Protein AF-A0A519H0G3-F1 (afdb_monomer_lite)

pLDDT: mean 77.0, std 19.96, range [38.53, 98.25]

Secondary structure (DSSP, 8-state):
--EEEEEEEEEEETTEEEEEEEEEEEEETTEEEEEEEEEETTEEEEEEEEE-GGGS-EEEEEEEEBSSSEEEEE-HHHHHHHHHHHHT--TTHHHHHHHHHHHHHHHH--S---PPPPPP-----

Radius of gyration: 27.82 Å; chains: 1; bounding box: 36×56×85 Å

Structure (mmCIF, N/CA/C/O backbone):
data_AF-A0A519H0G3-F1
#
_entry.id   AF-A0A519H0G3-F1
#
loop_
_atom_site.group_PDB
_atom_site.id
_atom_site.type_symbol
_atom_site.label_atom_id
_atom_site.label_alt_id
_atom_site.label_comp_id
_atom_site.label_asym_id
_atom_site.label_entity_id
_atom_site.label_seq_id
_atom_site.pdbx_PDB_ins_code
_atom_site.Cartn_x
_atom_site.Cartn_y
_atom_site.Cartn_z
_atom_site.occupancy
_atom_site.B_iso_or_equiv
_atom_site.auth_seq_id
_atom_site.auth_comp_id
_atom_site.auth_asym_id
_atom_site.auth_atom_id
_atom_site.pdbx_PDB_model_num
ATOM 1 N N . LEU A 1 1 ? 7.323 -14.577 -1.312 1.00 82.75 1 LEU A N 1
ATOM 2 C CA . LEU A 1 1 ? 7.480 -13.400 -0.437 1.00 82.75 1 LEU A CA 1
ATOM 3 C C . LEU A 1 1 ? 8.731 -13.642 0.367 1.00 82.75 1 LEU A C 1
ATOM 5 O O . LEU A 1 1 ? 8.779 -14.640 1.076 1.00 82.75 1 LEU A O 1
ATOM 9 N N . ASP A 1 2 ? 9.702 -12.755 0.217 1.00 93.69 2 ASP A N 1
ATOM 10 C CA . ASP A 1 2 ? 11.029 -12.928 0.805 1.00 93.69 2 ASP A CA 1
ATOM 11 C C . ASP A 1 2 ? 11.180 -12.042 2.042 1.00 93.69 2 ASP A C 1
ATOM 13 O O . ASP A 1 2 ? 11.752 -12.456 3.044 1.00 93.69 2 ASP A O 1
ATOM 17 N N . GLU A 1 3 ? 10.615 -10.833 1.993 1.00 95.56 3 GLU A N 1
ATOM 18 C CA . GLU A 1 3 ? 10.669 -9.868 3.088 1.00 95.56 3 GLU A CA 1
ATOM 19 C C . GLU A 1 3 ? 9.363 -9.073 3.162 1.00 95.56 3 GLU A C 1
ATOM 21 O O . GLU A 1 3 ? 8.815 -8.674 2.133 1.00 95.56 3 GLU A O 1
ATOM 26 N N . LEU A 1 4 ? 8.884 -8.816 4.379 1.00 96.31 4 LEU A N 1
ATOM 27 C CA . LEU A 1 4 ? 7.813 -7.867 4.664 1.00 96.31 4 LEU A CA 1
ATOM 28 C C . LEU A 1 4 ? 8.171 -7.087 5.929 1.00 96.31 4 LEU A C 1
ATOM 30 O O . LEU A 1 4 ? 8.368 -7.677 6.990 1.00 96.31 4 LEU A O 1
ATOM 34 N N . SER A 1 5 ? 8.234 -5.766 5.814 1.00 97.06 5 SER A N 1
ATOM 35 C CA . SER A 1 5 ? 8.505 -4.844 6.914 1.00 97.06 5 SER A CA 1
ATOM 36 C C . SER A 1 5 ? 7.502 -3.693 6.931 1.00 97.06 5 SER A C 1
ATOM 38 O O . SER A 1 5 ? 6.807 -3.438 5.947 1.00 97.06 5 SER A O 1
ATOM 40 N N . GLY A 1 6 ? 7.394 -3.026 8.080 1.00 97.12 6 GLY A N 1
ATOM 41 C CA . GLY A 1 6 ? 6.546 -1.857 8.278 1.00 97.12 6 GLY A CA 1
ATOM 42 C C . GLY A 1 6 ? 6.198 -1.645 9.746 1.00 97.12 6 GLY A C 1
ATOM 43 O O . GLY A 1 6 ? 6.687 -2.353 10.627 1.00 97.12 6 GLY A O 1
ATOM 44 N N . THR A 1 7 ? 5.331 -0.673 9.994 1.00 98.25 7 THR A N 1
ATOM 45 C CA . THR A 1 7 ? 4.851 -0.318 11.329 1.00 98.25 7 THR A CA 1
ATOM 46 C C . THR A 1 7 ? 3.373 -0.653 11.446 1.00 98.25 7 THR A C 1
ATOM 48 O O . THR A 1 7 ? 2.594 -0.352 10.541 1.00 98.25 7 THR A O 1
ATOM 51 N N . LEU A 1 8 ? 2.989 -1.258 12.569 1.00 97.56 8 LEU A N 1
ATOM 52 C CA . LEU A 1 8 ? 1.603 -1.537 12.919 1.00 97.56 8 LEU A CA 1
ATOM 53 C C . LEU A 1 8 ? 1.224 -0.754 14.174 1.00 97.56 8 LEU A C 1
ATOM 55 O O . LEU A 1 8 ? 1.696 -1.062 15.266 1.00 97.56 8 LEU A O 1
ATOM 59 N N . ASP A 1 9 ? 0.308 0.191 14.014 1.00 97.75 9 ASP A N 1
ATOM 60 C CA . ASP A 1 9 ? -0.352 0.860 15.125 1.00 97.75 9 ASP A CA 1
ATOM 61 C C . ASP A 1 9 ? -1.706 0.202 15.383 1.00 97.75 9 ASP A C 1
ATOM 63 O O . ASP A 1 9 ? -2.527 0.039 14.475 1.00 97.75 9 ASP A O 1
ATOM 67 N N . THR A 1 10 ? -1.954 -0.163 16.637 1.00 97.50 10 THR A N 1
ATOM 68 C CA . THR A 1 10 ? -3.234 -0.725 17.075 1.00 97.50 10 THR A CA 1
ATOM 69 C C . THR A 1 10 ? -3.891 0.237 18.046 1.00 97.50 10 THR A C 1
ATOM 71 O O . THR A 1 10 ? -3.313 0.580 19.075 1.00 97.50 10 THR A O 1
ATOM 74 N N . GLN A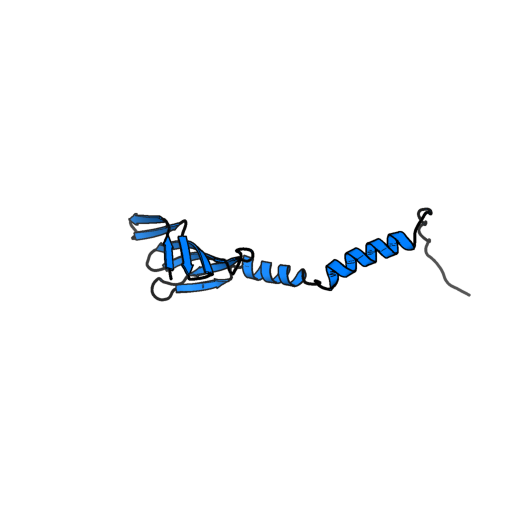 1 11 ? -5.112 0.656 17.732 1.00 97.25 11 GLN A N 1
ATOM 75 C CA . GLN A 1 11 ? -5.883 1.563 18.568 1.00 97.25 11 GLN A CA 1
ATOM 76 C C . GLN A 1 11 ? -7.235 0.937 18.905 1.00 97.25 11 GLN A C 1
ATOM 78 O O . GLN A 1 11 ? -8.043 0.660 18.017 1.00 97.25 11 GLN A O 1
ATOM 83 N N . ALA A 1 12 ? -7.494 0.744 20.197 1.00 95.75 12 ALA A N 1
ATOM 84 C CA . ALA A 1 12 ? -8.823 0.413 20.691 1.00 95.75 12 ALA A CA 1
ATOM 85 C C . ALA A 1 12 ? -9.681 1.686 20.743 1.00 95.75 12 ALA A C 1
ATOM 87 O O . ALA A 1 12 ? -9.233 2.733 21.208 1.00 95.75 12 ALA A O 1
ATOM 88 N N . THR A 1 13 ? -10.907 1.598 20.240 1.00 91.62 13 THR A N 1
ATOM 89 C CA . THR A 1 13 ? -11.908 2.669 20.270 1.00 91.62 13 THR A CA 1
ATOM 90 C C . THR A 1 13 ? -13.232 2.097 20.762 1.00 91.62 13 THR A C 1
ATOM 92 O O . THR A 1 13 ? -13.434 0.883 20.694 1.00 91.62 13 THR A O 1
ATOM 95 N N . ASP A 1 14 ? -14.170 2.955 21.163 1.00 94.12 14 ASP A N 1
ATOM 96 C CA . ASP A 1 14 ? -15.520 2.527 21.568 1.00 94.12 14 ASP A CA 1
ATOM 97 C C . ASP A 1 14 ? -16.252 1.741 20.464 1.00 94.12 14 ASP A C 1
ATOM 99 O O . ASP A 1 14 ? -17.113 0.911 20.737 1.00 94.12 14 ASP A O 1
ATOM 103 N N . ASN A 1 15 ? -15.874 1.971 19.202 1.00 90.00 15 ASN A N 1
ATOM 104 C CA . ASN A 1 15 ? -16.476 1.349 18.025 1.00 90.00 15 ASN A CA 1
ATOM 105 C C . ASN A 1 15 ? -15.698 0.125 17.508 1.00 90.00 15 ASN A C 1
ATOM 107 O O . ASN A 1 15 ? -16.012 -0.379 16.429 1.00 90.00 15 ASN A O 1
ATOM 111 N N . GLY A 1 16 ? -14.670 -0.331 18.233 1.00 92.19 16 GLY A N 1
ATOM 112 C CA . GLY A 1 16 ? -13.845 -1.486 17.875 1.00 92.19 16 GLY A CA 1
ATOM 113 C C . GLY A 1 16 ? -12.357 -1.168 17.731 1.00 92.19 16 GLY A C 1
ATOM 114 O O . GLY A 1 16 ? -11.873 -0.106 18.128 1.00 92.19 16 GLY A O 1
ATOM 115 N N . ILE A 1 17 ? -11.615 -2.115 17.158 1.00 95.75 17 ILE A N 1
ATOM 116 C CA . ILE A 1 17 ? -10.160 -2.022 16.991 1.00 95.75 17 ILE A CA 1
ATOM 117 C C . ILE A 1 17 ? -9.845 -1.475 15.599 1.00 95.75 17 ILE A C 1
ATOM 119 O O . ILE A 1 17 ? -10.295 -2.014 14.586 1.00 95.75 17 ILE A O 1
ATOM 123 N N . VAL A 1 18 ? -9.048 -0.411 15.554 1.00 97.19 18 VAL A N 1
ATOM 124 C CA . VAL A 1 18 ? -8.455 0.116 14.326 1.00 97.19 18 VAL A CA 1
ATOM 125 C C . VAL A 1 18 ? -7.016 -0.377 14.250 1.00 97.19 18 VAL A C 1
ATOM 127 O O . VAL A 1 18 ? -6.228 -0.104 15.156 1.00 97.19 18 VAL A O 1
ATOM 130 N N . LEU A 1 19 ? -6.663 -1.055 13.160 1.00 97.62 19 LEU A N 1
ATOM 131 C CA . LEU A 1 19 ? -5.269 -1.355 12.834 1.00 97.62 19 LEU A CA 1
ATOM 132 C C . LEU A 1 19 ? -4.811 -0.431 11.712 1.00 97.62 19 LEU A C 1
ATOM 134 O O . LEU A 1 19 ? -5.523 -0.244 10.721 1.00 97.62 19 LEU A O 1
ATOM 138 N N . ARG A 1 20 ? -3.626 0.151 11.858 1.00 97.94 20 ARG A N 1
ATOM 139 C CA . ARG A 1 20 ? -3.014 1.017 10.856 1.00 97.94 20 ARG A CA 1
ATOM 140 C C . ARG A 1 20 ? -1.624 0.503 10.537 1.00 97.94 20 ARG A C 1
ATOM 142 O O . ARG A 1 20 ? -0.746 0.489 11.388 1.00 97.94 20 ARG A O 1
ATOM 149 N N . TYR A 1 21 ? -1.449 0.107 9.291 1.00 97.62 21 TYR A N 1
ATOM 150 C CA . TYR A 1 21 ? -0.184 -0.311 8.731 1.00 97.62 21 TYR A CA 1
ATOM 151 C C . TYR A 1 21 ? 0.417 0.855 7.956 1.00 97.62 21 TYR A C 1
ATOM 153 O O . TYR A 1 21 ? -0.209 1.384 7.033 1.00 97.62 21 TYR A O 1
ATOM 161 N N . THR A 1 22 ? 1.625 1.258 8.320 1.00 97.19 22 THR A N 1
ATOM 162 C CA . THR A 1 22 ? 2.369 2.333 7.659 1.00 97.19 22 THR A CA 1
ATOM 163 C C . THR A 1 22 ? 3.764 1.857 7.293 1.00 97.19 22 THR A C 1
ATOM 165 O O . THR A 1 22 ? 4.262 0.880 7.852 1.00 97.19 22 THR A O 1
ATOM 168 N N . ASN A 1 23 ? 4.393 2.533 6.329 1.00 95.88 23 ASN A N 1
ATOM 169 C CA . ASN A 1 23 ? 5.729 2.182 5.842 1.00 95.88 23 ASN A CA 1
ATOM 170 C C . ASN A 1 23 ? 5.840 0.705 5.429 1.00 95.88 23 ASN A C 1
ATOM 172 O O . ASN A 1 23 ? 6.889 0.092 5.625 1.00 95.88 23 ASN A O 1
ATOM 176 N N . LEU A 1 24 ? 4.757 0.124 4.894 1.00 96.56 24 LEU A N 1
ATOM 177 C CA . LEU A 1 24 ? 4.796 -1.258 4.444 1.00 96.56 24 LEU A CA 1
ATOM 178 C C . LEU A 1 24 ? 5.762 -1.357 3.271 1.00 96.56 24 LEU A C 1
ATOM 180 O O . LEU A 1 24 ? 5.668 -0.578 2.320 1.00 96.56 24 LEU A O 1
ATOM 184 N N . ARG A 1 25 ? 6.662 -2.331 3.332 1.00 95.00 25 ARG A N 1
ATOM 185 C CA . ARG A 1 25 ? 7.565 -2.708 2.251 1.00 95.00 25 ARG A CA 1
ATOM 186 C C . ARG A 1 25 ? 7.595 -4.224 2.150 1.00 95.00 25 ARG A C 1
ATOM 188 O O . ARG A 1 25 ? 7.995 -4.899 3.091 1.00 95.00 25 ARG A O 1
ATOM 195 N N . ALA A 1 26 ? 7.191 -4.749 1.002 1.00 94.62 26 ALA A N 1
ATOM 196 C CA . ALA A 1 26 ? 7.245 -6.166 0.682 1.00 94.62 26 ALA A CA 1
ATOM 197 C C . ALA A 1 26 ? 8.214 -6.397 -0.481 1.00 94.62 26 ALA A C 1
ATOM 199 O O . ALA A 1 26 ? 8.179 -5.664 -1.470 1.00 94.62 26 ALA A O 1
ATOM 200 N N . ARG A 1 27 ? 9.059 -7.422 -0.387 1.00 93.31 27 ARG A N 1
ATOM 201 C CA . ARG A 1 27 ? 9.965 -7.846 -1.461 1.00 93.31 27 ARG A CA 1
ATOM 202 C C . ARG A 1 27 ? 9.668 -9.286 -1.856 1.00 93.31 27 ARG A C 1
ATOM 204 O O . ARG A 1 27 ? 9.543 -10.162 -0.999 1.00 93.31 27 ARG A O 1
ATOM 211 N N . SER A 1 28 ? 9.559 -9.529 -3.158 1.00 92.19 28 SER A N 1
ATOM 212 C CA . SER A 1 28 ? 9.401 -10.870 -3.721 1.00 92.19 28 SER A CA 1
ATOM 213 C C . SER A 1 28 ? 10.174 -10.967 -5.036 1.00 92.19 28 SER A C 1
ATOM 215 O O . SER A 1 28 ? 9.705 -10.508 -6.079 1.00 92.19 28 SER A O 1
ATOM 217 N N . GLY A 1 29 ? 11.368 -11.551 -4.991 1.00 90.31 29 GLY A N 1
ATOM 218 C CA . GLY A 1 29 ? 12.309 -11.572 -6.105 1.00 90.31 29 GLY A CA 1
ATOM 219 C C . GLY A 1 29 ? 12.664 -10.156 -6.560 1.00 90.31 29 GLY A C 1
ATOM 220 O O . GLY A 1 29 ? 13.165 -9.348 -5.782 1.00 90.31 29 GLY A O 1
ATOM 221 N N . VAL A 1 30 ? 12.375 -9.854 -7.826 1.00 86.19 30 VAL A N 1
ATOM 222 C CA . VAL A 1 30 ? 12.621 -8.533 -8.436 1.00 86.19 30 VAL A CA 1
ATOM 223 C C . VAL A 1 30 ? 11.537 -7.497 -8.130 1.00 86.19 30 VAL A C 1
ATOM 225 O O . VAL A 1 30 ? 11.701 -6.328 -8.468 1.00 86.19 30 VAL A O 1
ATOM 228 N N . LEU A 1 31 ? 10.422 -7.912 -7.527 1.00 88.94 31 LEU A N 1
ATOM 229 C CA . LEU A 1 31 ? 9.296 -7.032 -7.244 1.00 88.94 31 LEU A CA 1
ATOM 230 C C . LEU A 1 31 ? 9.438 -6.427 -5.853 1.00 88.94 31 LEU A C 1
ATOM 232 O O . LEU A 1 31 ? 9.685 -7.134 -4.870 1.00 88.94 31 LEU A O 1
ATOM 236 N N . THR A 1 32 ? 9.217 -5.120 -5.774 1.00 91.25 32 THR A N 1
ATOM 237 C CA . THR A 1 32 ? 9.086 -4.404 -4.505 1.00 91.25 32 THR A CA 1
ATOM 238 C C . THR A 1 32 ? 7.713 -3.760 -4.457 1.00 91.25 32 THR A C 1
ATOM 240 O O . THR A 1 32 ? 7.323 -3.078 -5.392 1.00 91.25 32 THR A O 1
ATOM 243 N N . ALA A 1 33 ? 6.970 -3.968 -3.378 1.00 92.62 33 ALA A N 1
ATOM 244 C CA . ALA A 1 33 ? 5.723 -3.263 -3.131 1.00 92.62 33 ALA A CA 1
ATOM 245 C C . ALA A 1 33 ? 5.877 -2.375 -1.899 1.00 92.62 33 ALA A C 1
ATOM 247 O O . ALA A 1 33 ? 6.433 -2.805 -0.887 1.00 92.62 33 ALA A O 1
ATOM 248 N N . THR A 1 34 ? 5.379 -1.148 -1.970 1.00 93.88 34 THR A N 1
ATOM 249 C CA . THR A 1 34 ? 5.313 -0.231 -0.829 1.00 93.88 34 THR A CA 1
ATOM 250 C C . THR A 1 34 ? 3.887 0.242 -0.616 1.00 93.88 34 THR A C 1
ATOM 252 O O . THR A 1 34 ? 3.118 0.297 -1.570 1.00 93.88 34 THR A O 1
ATOM 255 N N . GLY A 1 35 ? 3.490 0.555 0.616 1.00 94.56 35 GLY A N 1
ATOM 256 C CA . GLY A 1 35 ? 2.121 1.008 0.842 1.00 94.56 35 GLY A CA 1
ATOM 257 C C . GLY A 1 35 ? 1.729 1.280 2.285 1.00 94.56 35 GLY A C 1
ATOM 258 O O . GLY A 1 35 ? 2.549 1.324 3.206 1.00 94.56 35 GLY A O 1
ATOM 259 N N . SER A 1 36 ? 0.428 1.464 2.465 1.00 96.69 36 SER A N 1
ATOM 260 C CA . SER A 1 36 ? -0.218 1.622 3.761 1.00 96.69 36 SER A CA 1
ATOM 261 C C . SER A 1 36 ? -1.627 1.044 3.717 1.00 96.69 36 SER A C 1
ATOM 263 O O . SER A 1 36 ? -2.266 1.009 2.664 1.00 96.69 36 SER A O 1
ATOM 265 N N . ALA A 1 37 ? -2.109 0.572 4.862 1.00 97.38 37 ALA A N 1
ATOM 266 C CA . ALA A 1 37 ? -3.443 0.003 4.972 1.00 97.38 37 ALA A CA 1
ATOM 267 C C . ALA A 1 37 ? -4.066 0.339 6.322 1.00 97.38 37 ALA A C 1
ATOM 269 O O . ALA A 1 37 ? -3.394 0.423 7.350 1.00 97.38 37 ALA A O 1
ATOM 270 N N . ARG A 1 38 ? -5.381 0.488 6.332 1.00 97.62 38 ARG A N 1
ATOM 271 C CA . ARG A 1 38 ? -6.199 0.623 7.523 1.00 97.62 38 ARG A CA 1
ATOM 272 C C . ARG A 1 38 ? -7.211 -0.505 7.550 1.00 97.62 38 ARG A C 1
ATOM 274 O O . ARG A 1 38 ? -7.899 -0.768 6.568 1.00 97.62 38 ARG A O 1
ATOM 281 N N . VAL A 1 39 ? -7.331 -1.118 8.718 1.00 97.31 39 VAL A N 1
ATOM 282 C CA . VAL A 1 39 ? -8.350 -2.116 9.005 1.00 97.31 39 VAL A CA 1
ATOM 283 C C . VAL A 1 39 ? -9.266 -1.582 10.084 1.00 97.31 39 VAL A C 1
ATOM 285 O O . VAL A 1 39 ? -8.812 -1.169 11.153 1.00 97.31 39 VAL A O 1
ATOM 288 N N . PHE A 1 40 ? -10.563 -1.605 9.812 1.00 96.88 40 PHE A N 1
ATOM 289 C CA . PHE A 1 40 ? -11.583 -1.292 10.803 1.00 96.88 40 PHE A CA 1
ATOM 290 C C . PHE A 1 40 ? -12.859 -2.069 10.496 1.00 96.88 40 PHE A C 1
ATOM 292 O O . PHE A 1 40 ? -13.335 -2.055 9.364 1.00 96.88 40 PHE A O 1
ATOM 299 N N . ASN A 1 41 ? -13.414 -2.764 11.492 1.00 93.56 41 ASN A N 1
ATOM 300 C CA . ASN A 1 41 ? -14.609 -3.602 11.330 1.00 93.56 41 ASN A CA 1
ATOM 301 C C . ASN A 1 41 ? -14.513 -4.556 10.129 1.00 93.56 41 ASN A C 1
ATOM 303 O O . ASN A 1 41 ? -15.422 -4.634 9.306 1.00 93.56 41 ASN A O 1
ATOM 307 N N . ARG A 1 42 ? -13.368 -5.245 10.012 1.00 93.31 42 ARG A N 1
ATOM 308 C CA . ARG A 1 42 ? -12.995 -6.144 8.902 1.00 93.31 42 ARG A CA 1
ATOM 309 C C . ARG A 1 42 ? -12.892 -5.496 7.519 1.00 93.31 42 ARG A C 1
ATOM 311 O O . ARG A 1 42 ? -12.477 -6.185 6.592 1.00 93.31 42 ARG A O 1
ATOM 318 N N . LYS A 1 43 ? -13.228 -4.214 7.371 1.00 96.25 43 LYS A N 1
ATOM 319 C CA . LYS A 1 43 ? -13.018 -3.470 6.132 1.00 96.25 43 LYS A CA 1
ATOM 320 C C . LYS A 1 43 ? -11.558 -3.095 5.998 1.00 96.25 43 LYS A C 1
ATOM 322 O O . LYS A 1 43 ? -10.929 -2.692 6.979 1.00 96.25 43 LYS A O 1
ATOM 327 N N . LEU A 1 44 ? -11.071 -3.218 4.777 1.00 96.88 44 LEU A N 1
ATOM 328 C CA . LEU A 1 44 ? -9.727 -2.867 4.375 1.00 96.88 44 LEU A CA 1
ATOM 329 C C . LEU A 1 44 ? -9.803 -1.631 3.479 1.00 96.88 44 LEU A C 1
ATOM 331 O O . LEU A 1 44 ? -10.634 -1.568 2.576 1.00 96.88 44 LEU A O 1
ATOM 335 N N . ASP A 1 45 ? -8.960 -0.647 3.752 1.00 96.62 45 ASP A N 1
ATOM 336 C CA . ASP A 1 45 ? -8.787 0.538 2.914 1.00 96.62 45 ASP A CA 1
ATOM 337 C C . ASP A 1 45 ? -7.307 0.908 2.909 1.00 96.62 45 ASP A C 1
ATOM 339 O O . ASP A 1 45 ? -6.655 0.885 3.955 1.00 96.62 45 ASP A O 1
ATOM 343 N N . GLY A 1 46 ? -6.747 1.197 1.745 1.00 96.19 46 GLY A N 1
ATOM 344 C CA . GLY A 1 46 ? -5.339 1.532 1.650 1.00 96.19 46 GLY A CA 1
ATOM 345 C C . GLY A 1 46 ? -4.865 1.739 0.228 1.00 96.19 46 GLY A C 1
ATOM 346 O O . GLY A 1 46 ? -5.635 1.730 -0.733 1.00 96.19 46 GLY A O 1
ATOM 347 N N . GLU A 1 47 ? -3.558 1.903 0.109 1.00 95.38 47 GLU A N 1
ATOM 348 C CA . GLU A 1 47 ? -2.879 2.161 -1.151 1.00 95.38 47 GLU A CA 1
ATOM 349 C C . GLU A 1 47 ? -1.551 1.414 -1.167 1.00 95.38 47 GLU A C 1
ATOM 351 O O . GLU A 1 47 ? -0.871 1.291 -0.143 1.00 95.38 47 GLU A O 1
ATOM 356 N N . ALA A 1 48 ? -1.177 0.923 -2.341 1.00 93.62 48 ALA A N 1
ATOM 357 C CA . ALA A 1 48 ? 0.098 0.272 -2.570 1.00 93.62 48 ALA A CA 1
ATOM 358 C C . ALA A 1 48 ? 0.659 0.676 -3.932 1.00 93.62 48 ALA A C 1
ATOM 360 O O . ALA A 1 48 ? -0.086 0.842 -4.889 1.00 93.62 48 ALA A O 1
ATOM 361 N N . ALA A 1 49 ? 1.972 0.794 -4.044 1.00 91.75 49 ALA A N 1
ATOM 362 C CA . ALA A 1 49 ? 2.677 0.894 -5.309 1.00 91.75 49 ALA A CA 1
ATOM 363 C C . ALA A 1 49 ? 3.523 -0.364 -5.483 1.00 91.75 49 ALA A C 1
ATOM 365 O O . ALA A 1 49 ? 4.247 -0.750 -4.564 1.00 91.75 49 ALA A O 1
ATOM 366 N N . VAL A 1 50 ? 3.413 -1.010 -6.641 1.00 91.62 50 VAL A N 1
ATOM 367 C CA . VAL A 1 50 ? 4.262 -2.150 -7.001 1.00 91.62 50 VAL A CA 1
ATOM 368 C C . VAL A 1 50 ? 5.276 -1.684 -8.031 1.00 91.62 50 VAL A C 1
ATOM 370 O O . VAL A 1 50 ? 4.903 -1.318 -9.144 1.00 91.62 50 VAL A O 1
ATOM 373 N N . ASP A 1 51 ? 6.543 -1.713 -7.650 1.00 88.56 51 ASP A N 1
ATOM 374 C CA . ASP A 1 51 ? 7.675 -1.393 -8.501 1.00 88.56 51 ASP A CA 1
ATOM 375 C C . ASP A 1 51 ? 8.100 -2.645 -9.270 1.00 88.56 51 ASP A C 1
ATOM 377 O O . ASP A 1 51 ? 8.360 -3.711 -8.694 1.00 88.56 51 ASP A O 1
ATOM 381 N N . LEU A 1 52 ? 8.168 -2.500 -10.592 1.00 78.62 52 LEU A N 1
ATOM 382 C CA . LEU A 1 52 ? 8.773 -3.480 -11.485 1.00 78.62 52 LEU A CA 1
ATOM 383 C C . LEU A 1 52 ? 10.267 -3.143 -11.668 1.00 78.62 52 LEU A C 1
ATOM 385 O O . LEU A 1 52 ? 10.711 -2.062 -11.278 1.00 78.62 52 LEU A O 1
ATOM 389 N N . VAL A 1 53 ? 11.035 -4.095 -12.215 1.00 66.81 53 VAL A N 1
ATOM 390 C CA . VAL A 1 53 ? 12.502 -4.050 -12.429 1.00 66.81 53 VAL A CA 1
ATOM 391 C C . VAL A 1 53 ? 13.051 -2.628 -12.654 1.00 66.81 53 VAL A C 1
ATOM 393 O O . VAL A 1 53 ? 12.527 -1.868 -13.465 1.00 66.81 53 VAL A O 1
ATOM 396 N N . ASP A 1 54 ? 14.123 -2.306 -11.921 1.00 62.84 54 ASP A N 1
ATOM 397 C CA . ASP A 1 54 ? 14.850 -1.024 -11.863 1.00 62.84 54 ASP A CA 1
ATOM 398 C C . ASP A 1 54 ? 14.136 0.168 -11.191 1.00 62.84 54 ASP A C 1
AT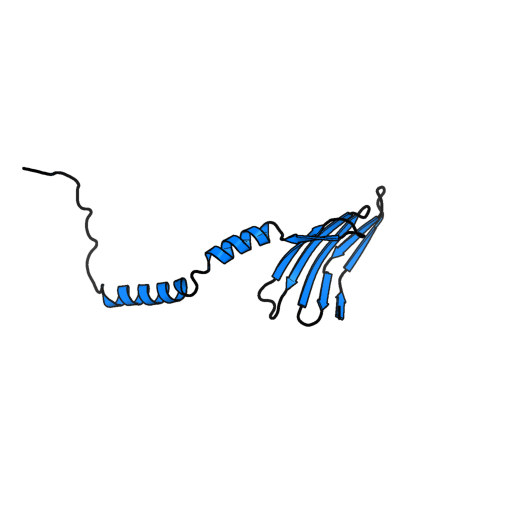OM 400 O O . ASP A 1 54 ? 14.702 1.258 -11.129 1.00 62.84 54 ASP A O 1
ATOM 404 N N . GLY A 1 55 ? 12.934 -0.004 -10.623 1.00 58.72 55 GLY A N 1
ATOM 405 C CA . GLY A 1 55 ? 12.287 1.035 -9.798 1.00 58.72 55 GLY A CA 1
ATOM 406 C C . GLY A 1 55 ? 11.835 2.281 -10.573 1.00 58.72 55 GLY A C 1
ATOM 407 O O . GLY A 1 55 ? 11.519 3.307 -9.976 1.00 58.72 55 GLY A O 1
ATOM 408 N N . VAL A 1 56 ? 11.810 2.201 -11.908 1.00 60.53 56 VAL A N 1
ATOM 409 C CA . VAL A 1 56 ? 11.469 3.318 -12.806 1.00 60.53 56 VAL A CA 1
ATOM 410 C C . VAL A 1 56 ? 9.953 3.452 -13.002 1.00 60.53 56 VAL A C 1
ATOM 412 O O . VAL A 1 56 ? 9.464 4.533 -13.328 1.00 60.53 56 VAL A O 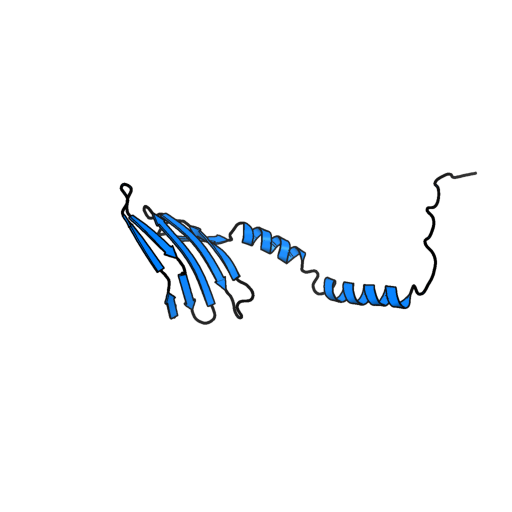1
ATOM 415 N N . VAL A 1 57 ? 9.192 2.371 -12.792 1.00 68.69 57 VAL A N 1
ATOM 416 C CA . VAL A 1 57 ? 7.736 2.345 -12.994 1.00 68.69 57 VAL A CA 1
ATOM 417 C C . VAL A 1 57 ? 7.054 1.655 -11.813 1.00 68.69 57 VAL A C 1
ATOM 419 O O . VAL A 1 57 ? 7.069 0.428 -11.707 1.00 68.69 57 VAL A O 1
ATOM 422 N N . GLY A 1 58 ? 6.436 2.458 -10.947 1.00 80.56 58 GLY A N 1
ATOM 423 C CA . GLY A 1 58 ? 5.535 1.989 -9.897 1.00 80.56 58 GLY A CA 1
ATOM 424 C C . GLY A 1 58 ? 4.091 1.973 -10.398 1.00 80.56 58 GLY A C 1
ATOM 425 O O . GLY A 1 58 ? 3.620 2.964 -10.958 1.00 80.56 58 GLY A O 1
ATOM 426 N N . VAL A 1 59 ? 3.377 0.863 -10.206 1.00 89.31 59 VAL A N 1
ATOM 427 C CA . VAL A 1 59 ? 1.943 0.745 -10.512 1.00 89.31 59 VAL A CA 1
ATOM 428 C C . VAL A 1 59 ? 1.147 1.070 -9.248 1.00 89.31 59 VAL A C 1
ATOM 430 O O . VAL A 1 59 ? 1.152 0.256 -8.321 1.00 89.31 59 VAL A O 1
ATOM 433 N N . PRO A 1 60 ? 0.471 2.233 -9.171 1.00 90.06 60 PRO A N 1
ATOM 434 C CA . PRO A 1 60 ? -0.293 2.593 -7.990 1.00 90.06 60 PRO A CA 1
ATOM 435 C C . PRO A 1 60 ? -1.647 1.875 -7.986 1.00 90.06 60 PRO A C 1
ATOM 437 O O . PRO A 1 60 ? -2.460 1.991 -8.909 1.00 90.06 60 PRO A O 1
ATOM 440 N N . LEU A 1 61 ? -1.890 1.153 -6.902 1.00 93.44 61 LEU A N 1
ATOM 441 C CA . LEU A 1 61 ? -3.059 0.340 -6.623 1.00 93.44 61 LEU A CA 1
ATOM 442 C C . LEU A 1 61 ? -3.791 0.884 -5.395 1.00 93.44 61 LEU A C 1
ATOM 444 O O . LEU A 1 61 ? -3.182 1.245 -4.389 1.00 93.44 61 LEU A O 1
ATOM 448 N N . LYS A 1 62 ? -5.116 0.885 -5.464 1.00 95.62 62 LYS A N 1
ATOM 449 C CA . LYS A 1 62 ? -5.994 1.027 -4.314 1.00 95.62 62 LYS A CA 1
ATOM 450 C C . LYS A 1 62 ? -6.299 -0.353 -3.745 1.00 95.62 62 LYS A C 1
ATOM 452 O O . LYS A 1 62 ? -6.636 -1.273 -4.491 1.00 95.62 62 LYS A O 1
ATOM 457 N N . LEU A 1 63 ? -6.216 -0.457 -2.427 1.00 95.56 63 LEU A N 1
ATOM 458 C CA . LEU A 1 63 ? -6.583 -1.626 -1.647 1.00 95.56 63 LEU A CA 1
ATOM 459 C C . LEU A 1 63 ? -7.941 -1.379 -0.981 1.00 95.56 63 LEU A C 1
ATOM 461 O O . LEU A 1 63 ? -8.153 -0.340 -0.356 1.00 95.56 63 LEU A O 1
ATOM 465 N N . GLY A 1 64 ? -8.856 -2.330 -1.129 1.00 95.94 64 GLY A N 1
ATOM 466 C CA . GLY A 1 64 ? -10.223 -2.252 -0.626 1.00 95.94 64 GLY A CA 1
ATOM 467 C C . GLY A 1 64 ? -10.765 -3.607 -0.175 1.00 95.94 64 GLY A C 1
ATOM 468 O O . GLY A 1 64 ? -10.019 -4.574 -0.008 1.00 95.94 64 GLY A O 1
ATOM 469 N N . GLY A 1 65 ? -12.086 -3.678 -0.010 1.00 96.50 65 GLY A N 1
ATOM 470 C CA . GLY A 1 65 ? -12.792 -4.909 0.342 1.00 96.50 65 GLY A CA 1
ATOM 471 C C . GLY A 1 65 ? -12.726 -5.234 1.835 1.00 96.50 65 GLY A C 1
ATOM 472 O O . GLY A 1 65 ? -12.823 -4.350 2.698 1.00 96.50 65 GLY A O 1
ATOM 473 N N . THR A 1 66 ? -12.603 -6.519 2.151 1.00 96.06 66 THR A N 1
ATOM 474 C CA . THR A 1 66 ? -12.500 -7.021 3.527 1.00 96.06 66 THR A CA 1
ATOM 475 C C . THR A 1 66 ? -11.226 -7.835 3.726 1.00 96.06 66 THR A C 1
ATOM 477 O O . THR A 1 66 ? -10.552 -8.198 2.770 1.00 96.06 66 THR A O 1
ATOM 480 N N . LEU A 1 67 ? -10.872 -8.143 4.977 1.00 92.31 67 LEU A N 1
ATOM 481 C CA . LEU A 1 67 ? -9.682 -8.961 5.270 1.00 92.31 67 LEU A CA 1
ATOM 482 C C . LEU A 1 67 ? -9.722 -10.358 4.639 1.00 92.31 67 LEU A C 1
ATOM 484 O O . LEU A 1 67 ? -8.677 -10.914 4.324 1.00 92.31 67 LEU A O 1
ATOM 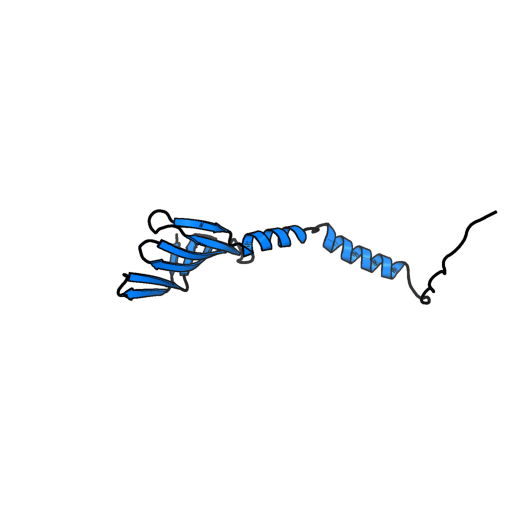488 N N . ASP A 1 68 ? -10.914 -10.930 4.505 1.00 95.31 68 ASP A N 1
ATOM 489 C CA . ASP A 1 68 ? -11.153 -12.247 3.915 1.00 95.31 68 ASP A CA 1
ATOM 490 C C . ASP A 1 68 ? -11.306 -12.210 2.390 1.00 95.31 68 ASP A C 1
ATOM 492 O O . ASP A 1 68 ? -11.041 -13.211 1.729 1.00 95.31 68 ASP A O 1
ATOM 496 N N . ALA A 1 69 ? -11.690 -11.060 1.836 1.00 96.44 69 ALA A N 1
ATOM 497 C CA . ALA A 1 69 ? -11.820 -10.831 0.404 1.00 96.44 69 ALA A CA 1
ATOM 498 C C . ALA A 1 69 ? -11.203 -9.465 0.044 1.00 96.44 69 ALA A C 1
ATOM 500 O O . ALA A 1 69 ? -11.932 -8.490 -0.169 1.00 96.44 69 ALA A O 1
ATOM 501 N N . PRO A 1 70 ? -9.860 -9.357 0.041 1.00 94.88 70 PRO A N 1
ATOM 502 C CA . PRO A 1 70 ? -9.188 -8.117 -0.311 1.00 94.88 70 PRO A CA 1
ATOM 503 C C . PRO A 1 70 ? -9.335 -7.843 -1.808 1.00 94.88 70 PRO A C 1
ATOM 505 O O . PRO A 1 70 ? -9.170 -8.736 -2.639 1.00 94.88 70 PRO A O 1
ATOM 508 N N . GLU A 1 71 ? -9.593 -6.587 -2.156 1.00 96.00 71 GLU A N 1
ATOM 509 C CA . GLU A 1 71 ? -9.721 -6.143 -3.543 1.00 96.00 71 GLU A CA 1
ATOM 510 C C . GLU A 1 71 ? -8.596 -5.176 -3.903 1.00 96.00 71 GLU A C 1
ATOM 512 O O . GLU A 1 71 ? -8.266 -4.266 -3.139 1.00 96.00 71 GLU A O 1
ATOM 517 N N . LEU A 1 72 ? -8.027 -5.354 -5.094 1.00 93.56 72 LEU A N 1
ATOM 518 C CA . LEU A 1 72 ? -7.024 -4.463 -5.664 1.00 93.56 72 LEU A CA 1
ATOM 519 C C . LEU A 1 72 ? -7.561 -3.857 -6.954 1.00 93.56 72 LEU A C 1
ATOM 521 O O . LEU A 1 72 ? -8.045 -4.561 -7.838 1.00 93.56 72 LEU A O 1
ATOM 525 N N . SER A 1 73 ? -7.441 -2.543 -7.076 1.00 93.38 73 SER A N 1
ATOM 526 C CA . SER A 1 73 ? -7.817 -1.803 -8.280 1.00 93.38 73 SER A CA 1
ATOM 527 C C . SER A 1 73 ? -6.776 -0.740 -8.594 1.00 93.38 73 SER A C 1
ATOM 529 O O . SER A 1 73 ? -6.001 -0.350 -7.730 1.00 93.38 73 SER A O 1
ATOM 531 N N . LEU A 1 74 ? -6.731 -0.260 -9.833 1.00 90.12 74 LEU A N 1
ATOM 532 C CA . LEU A 1 74 ? -5.889 0.885 -10.174 1.00 90.12 74 LEU A CA 1
ATOM 533 C C . LEU A 1 74 ? -6.428 2.148 -9.499 1.00 90.12 74 LEU A C 1
ATOM 535 O O . LEU A 1 74 ? -7.642 2.363 -9.450 1.00 90.12 74 LEU A O 1
ATOM 539 N N . THR A 1 75 ? -5.541 3.015 -9.008 1.00 84.69 75 THR A N 1
ATOM 540 C CA . THR A 1 75 ? -5.991 4.326 -8.524 1.00 84.69 75 THR A CA 1
ATOM 541 C C . THR A 1 75 ? -6.539 5.153 -9.693 1.00 84.69 75 THR A C 1
ATOM 543 O O . THR A 1 75 ? -6.101 5.013 -10.838 1.00 84.69 75 THR A O 1
ATOM 546 N N . GLY A 1 76 ? -7.480 6.065 -9.426 1.00 77.12 76 GLY A N 1
ATOM 547 C CA . GLY A 1 76 ? -7.981 6.981 -10.464 1.00 77.12 76 GLY A CA 1
ATOM 548 C C . GLY A 1 76 ? -6.860 7.812 -11.111 1.00 77.12 76 GLY A C 1
ATOM 549 O O . GLY A 1 76 ? -6.901 8.104 -12.309 1.00 77.12 76 GLY A O 1
ATOM 550 N N . GLY A 1 77 ? -5.811 8.115 -10.337 1.00 69.19 77 GLY A N 1
ATOM 551 C CA . GLY A 1 77 ? -4.580 8.732 -10.828 1.00 69.19 77 GLY A CA 1
ATOM 552 C C . GLY A 1 77 ? -3.796 7.832 -11.787 1.00 69.19 77 GLY A C 1
ATOM 553 O O . GLY A 1 77 ? -3.331 8.323 -12.810 1.00 69.19 77 GLY A O 1
ATOM 554 N N . ALA A 1 78 ? -3.710 6.522 -11.525 1.00 69.56 78 ALA A N 1
ATOM 555 C CA . ALA A 1 78 ? -3.073 5.551 -12.422 1.00 69.56 78 ALA A CA 1
ATOM 556 C C . ALA A 1 78 ? -3.775 5.481 -13.782 1.00 69.56 78 ALA A C 1
ATOM 558 O O . ALA A 1 78 ? -3.122 5.518 -14.820 1.00 69.56 78 ALA A O 1
ATOM 559 N N . LEU A 1 79 ? -5.110 5.411 -13.779 1.00 72.56 79 LEU A N 1
ATOM 560 C CA . LEU A 1 79 ? -5.910 5.343 -15.005 1.00 72.56 79 LEU A CA 1
ATOM 561 C C . LEU A 1 79 ? -5.730 6.607 -15.858 1.00 72.56 79 LEU A C 1
ATOM 563 O O . LEU A 1 79 ? -5.527 6.526 -17.069 1.00 72.56 79 LEU A O 1
ATOM 567 N N . THR A 1 80 ? -5.733 7.777 -15.216 1.00 59.88 80 THR A N 1
ATOM 568 C CA . THR A 1 80 ? -5.530 9.069 -15.890 1.00 59.88 80 THR A CA 1
ATOM 569 C C . THR A 1 80 ? -4.082 9.237 -16.368 1.00 59.88 80 THR A C 1
ATOM 571 O O . THR A 1 80 ? -3.841 9.675 -17.490 1.00 59.88 80 THR A O 1
ATOM 574 N N . GLY A 1 81 ? -3.102 8.845 -15.551 1.00 58.62 81 GLY A N 1
ATOM 575 C CA . GLY A 1 81 ? -1.677 8.895 -15.879 1.00 58.62 81 GLY A CA 1
ATOM 576 C C . GLY A 1 81 ? -1.290 7.934 -17.001 1.00 58.62 81 GLY A C 1
ATOM 577 O O . GLY A 1 81 ? -0.512 8.315 -17.866 1.00 58.62 81 GLY A O 1
ATOM 578 N N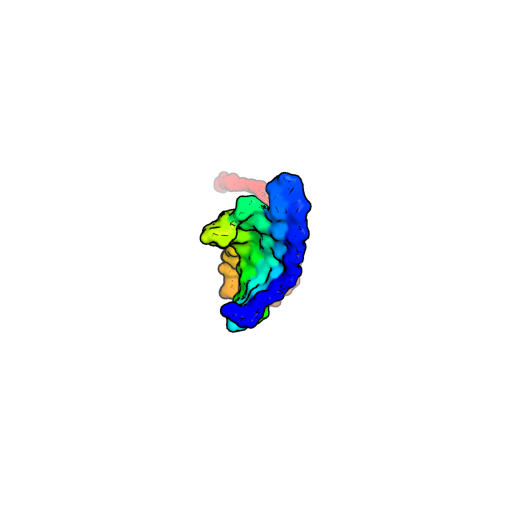 . ALA A 1 82 ? -1.882 6.739 -17.062 1.00 60.22 82 ALA A N 1
ATOM 579 C CA . ALA A 1 82 ? -1.730 5.823 -18.189 1.00 60.22 82 ALA A CA 1
ATOM 580 C C . ALA A 1 82 ? -2.313 6.416 -19.481 1.00 60.22 82 ALA A C 1
ATOM 582 O O . ALA A 1 82 ? -1.698 6.281 -20.536 1.00 60.22 82 ALA A O 1
ATOM 583 N N . ALA A 1 83 ? -3.438 7.136 -19.416 1.00 55.78 83 ALA A N 1
ATOM 584 C CA . ALA A 1 83 ? -3.999 7.833 -20.575 1.00 55.78 83 ALA A CA 1
ATOM 585 C C . ALA A 1 83 ? -3.089 8.976 -21.073 1.00 55.78 83 ALA A C 1
ATOM 587 O O . ALA A 1 83 ? -2.894 9.124 -22.278 1.00 55.78 83 ALA A O 1
ATOM 588 N N . ILE A 1 84 ? -2.467 9.737 -20.164 1.00 51.06 84 ILE A N 1
ATOM 589 C CA . ILE A 1 84 ? -1.502 10.795 -20.515 1.00 51.06 84 ILE A CA 1
ATOM 590 C C . ILE A 1 84 ? -0.167 10.195 -20.986 1.00 51.06 84 ILE A C 1
ATOM 592 O O . ILE A 1 84 ? 0.378 10.633 -21.992 1.00 51.06 84 ILE A O 1
ATOM 596 N N . GLY A 1 85 ? 0.346 9.156 -20.328 1.00 38.53 85 GLY A N 1
ATOM 597 C CA . GLY A 1 85 ? 1.546 8.422 -20.744 1.00 38.53 85 GLY A CA 1
ATOM 598 C C . GLY A 1 85 ? 1.378 7.741 -22.106 1.00 38.53 85 GLY A C 1
ATOM 599 O O . GLY A 1 85 ? 2.328 7.676 -22.881 1.00 38.53 85 GLY A O 1
ATOM 600 N N . SER A 1 86 ? 0.150 7.343 -22.451 1.00 52.03 86 SER A N 1
ATOM 601 C CA . SER A 1 86 ? -0.220 6.890 -23.799 1.00 52.03 86 SER A CA 1
ATOM 602 C C . SER A 1 86 ? -0.282 8.039 -24.812 1.00 52.03 86 SER A C 1
ATOM 604 O O . SER A 1 86 ? -0.058 7.819 -25.999 1.00 52.03 86 SER A O 1
ATOM 606 N N . ALA A 1 87 ? -0.534 9.274 -24.366 1.00 47.88 87 ALA A N 1
ATOM 607 C CA . ALA A 1 87 ? -0.510 10.461 -25.221 1.00 47.88 87 ALA A CA 1
ATOM 608 C C . ALA A 1 87 ? 0.917 10.965 -25.524 1.00 47.88 87 ALA A C 1
ATOM 610 O O . ALA A 1 87 ? 1.104 11.696 -26.496 1.00 47.88 87 ALA A O 1
ATOM 611 N N . VAL A 1 88 ? 1.935 10.552 -24.751 1.00 43.12 88 VAL A N 1
ATOM 612 C CA . VAL A 1 88 ? 3.354 10.921 -24.967 1.00 43.12 88 VAL A CA 1
ATOM 613 C C . VAL A 1 88 ? 4.165 9.811 -25.662 1.00 43.12 88 VAL A C 1
ATOM 615 O O . VAL A 1 88 ? 5.380 9.918 -25.803 1.00 43.12 88 VAL A O 1
ATOM 618 N N . LEU A 1 89 ? 3.515 8.789 -26.229 1.00 52.09 89 LEU A N 1
ATOM 619 C CA . LEU A 1 89 ? 4.135 7.986 -27.288 1.00 52.09 89 LEU A CA 1
ATOM 620 C C . LEU A 1 89 ? 3.664 8.407 -28.690 1.00 52.09 89 LEU A C 1
ATOM 622 O O . LEU A 1 89 ? 3.040 7.633 -29.409 1.00 52.09 89 LEU A O 1
ATOM 626 N N . PRO A 1 90 ? 4.172 9.540 -29.198 1.00 41.69 90 PRO A N 1
ATOM 627 C CA . PRO A 1 90 ? 4.865 9.559 -30.466 1.00 41.69 90 PRO A CA 1
ATOM 628 C C . PRO A 1 90 ? 6.363 9.448 -30.152 1.00 41.69 90 PRO A C 1
ATOM 630 O O . PRO A 1 90 ? 7.051 10.444 -29.989 1.00 41.69 90 PRO A O 1
ATOM 633 N N . GLY A 1 91 ? 6.894 8.231 -30.021 1.00 45.97 91 GLY A N 1
ATOM 634 C CA . GLY A 1 91 ? 8.273 7.987 -29.549 1.00 45.97 91 GLY A CA 1
ATOM 635 C C . GLY A 1 91 ? 9.286 7.609 -30.628 1.00 45.97 91 GLY A C 1
ATOM 636 O O . GLY A 1 91 ? 10.469 7.878 -30.471 1.00 45.97 91 GLY A O 1
ATOM 637 N N . VAL A 1 92 ? 8.815 7.108 -31.774 1.00 50.91 92 VAL A N 1
ATOM 638 C CA . VAL A 1 92 ? 9.510 7.325 -33.055 1.00 50.91 92 VAL A CA 1
ATOM 639 C C . VAL A 1 92 ? 9.255 8.770 -33.539 1.00 50.91 92 VAL A C 1
ATOM 641 O O . VAL A 1 92 ? 10.029 9.323 -34.309 1.00 50.91 92 VAL A O 1
ATOM 644 N N . GLY A 1 93 ? 8.199 9.433 -33.044 1.00 48.09 93 GLY A N 1
ATOM 645 C CA . GLY A 1 93 ? 7.752 10.751 -33.516 1.00 48.09 93 GLY A CA 1
ATOM 646 C C . GLY A 1 93 ? 8.385 11.977 -32.838 1.00 48.09 93 GLY A C 1
ATOM 647 O O . GLY A 1 93 ? 8.617 12.975 -33.512 1.00 48.09 93 GLY A O 1
ATOM 648 N N . THR A 1 94 ? 8.720 11.932 -31.545 1.00 54.66 94 THR A N 1
ATOM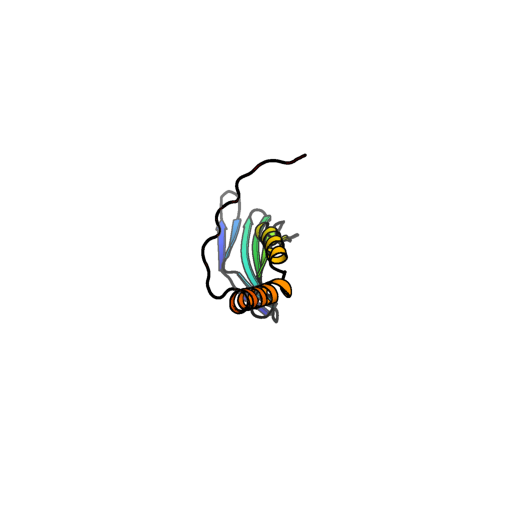 649 C CA . THR A 1 94 ? 9.194 13.122 -30.801 1.00 54.66 94 THR A CA 1
ATOM 650 C C . THR A 1 94 ? 10.700 13.336 -30.976 1.00 54.66 94 THR A C 1
ATOM 652 O O . THR A 1 94 ? 11.152 14.469 -31.135 1.00 54.66 94 THR A O 1
ATOM 655 N N . ALA A 1 95 ? 11.488 12.257 -31.055 1.00 51.72 95 ALA A N 1
ATOM 656 C CA . ALA A 1 95 ? 12.931 12.356 -31.289 1.00 51.72 95 ALA A CA 1
ATOM 657 C C . ALA A 1 95 ? 13.281 12.708 -32.753 1.00 51.72 95 ALA A C 1
ATOM 659 O O . ALA A 1 95 ? 14.185 13.513 -32.987 1.00 51.72 95 ALA A O 1
ATOM 660 N N . ILE A 1 96 ? 12.545 12.168 -33.738 1.00 53.91 96 ILE A N 1
ATOM 661 C CA . ILE A 1 96 ? 12.700 12.526 -35.161 1.00 53.91 96 ILE A CA 1
ATOM 662 C C . ILE A 1 96 ? 12.174 13.948 -35.423 1.00 53.91 96 ILE A C 1
ATOM 664 O O . ILE A 1 96 ? 12.855 14.740 -36.076 1.00 53.91 96 ILE A O 1
ATOM 668 N N . GLY A 1 97 ? 11.016 14.314 -34.859 1.00 50.34 97 GLY A N 1
ATOM 669 C CA . GLY A 1 97 ? 10.416 15.641 -35.037 1.00 50.34 97 GLY A CA 1
ATOM 670 C C . GLY A 1 97 ? 11.300 16.787 -34.534 1.00 50.34 97 GLY A C 1
ATOM 671 O O . GLY A 1 97 ? 11.482 17.777 -35.241 1.00 50.34 97 GLY A O 1
ATOM 672 N N . ALA A 1 98 ? 11.932 16.633 -33.365 1.00 57.28 98 ALA A N 1
ATOM 673 C CA . ALA A 1 98 ? 12.798 17.669 -32.798 1.00 57.28 98 ALA A CA 1
ATOM 674 C C . ALA A 1 98 ? 14.117 17.855 -33.577 1.00 57.28 98 ALA A C 1
ATOM 676 O O . ALA A 1 98 ? 14.603 18.976 -33.714 1.00 57.28 98 ALA A O 1
ATOM 677 N N . ARG A 1 99 ? 14.700 16.778 -34.123 1.00 56.25 99 ARG A N 1
ATOM 678 C CA . ARG A 1 99 ? 15.982 16.842 -34.852 1.00 56.25 99 ARG A CA 1
ATOM 679 C C . ARG A 1 99 ? 15.826 17.263 -36.319 1.00 56.25 99 ARG A C 1
ATOM 681 O O . ARG A 1 99 ? 16.715 17.946 -36.821 1.00 56.25 99 ARG A O 1
ATOM 688 N N . ILE A 1 100 ? 14.724 16.914 -36.999 1.00 57.00 100 ILE A N 1
ATOM 689 C CA . ILE A 1 100 ? 14.437 17.389 -38.370 1.00 57.00 100 ILE A CA 1
ATOM 690 C C . ILE A 1 100 ? 13.982 18.854 -38.355 1.00 57.00 100 ILE A C 1
ATOM 692 O O . ILE A 1 100 ? 14.474 19.637 -39.167 1.00 57.00 100 ILE A O 1
ATOM 696 N N . GLY A 1 101 ? 13.130 19.254 -37.401 1.00 55.25 101 GLY A N 1
ATOM 697 C CA . GLY A 1 101 ? 12.684 20.646 -37.260 1.00 55.25 101 GLY A CA 1
ATOM 698 C C . GLY A 1 101 ? 13.852 21.618 -37.084 1.00 55.25 101 GLY A C 1
ATOM 699 O O . GLY A 1 101 ? 13.984 22.570 -37.848 1.00 55.25 101 GLY A O 1
ATOM 700 N N . GLN A 1 102 ? 14.783 21.308 -36.175 1.00 58.88 102 GLN A N 1
ATOM 701 C CA . GLN A 1 102 ? 15.955 22.158 -35.952 1.00 58.88 102 GLN A CA 1
ATOM 702 C C . GLN A 1 102 ? 16.939 22.188 -37.131 1.00 58.88 102 GLN A C 1
ATOM 704 O O . GLN A 1 102 ? 17.652 23.174 -37.290 1.00 58.88 102 GLN A O 1
ATOM 709 N N . LYS A 1 103 ? 16.993 21.150 -37.976 1.00 57.81 103 LYS A N 1
ATOM 710 C CA . LYS A 1 103 ? 17.944 21.087 -39.098 1.00 57.81 103 LYS A CA 1
ATOM 711 C C . LYS A 1 103 ? 17.406 21.739 -40.376 1.00 57.81 103 LYS A C 1
ATOM 713 O O . LYS A 1 103 ? 18.195 22.311 -41.116 1.00 57.81 103 LYS A O 1
ATOM 718 N N . VAL A 1 104 ? 16.091 21.714 -40.617 1.00 61.09 104 VAL A N 1
ATOM 719 C CA . VAL A 1 104 ? 15.450 22.451 -41.728 1.00 61.09 104 VAL A CA 1
ATOM 720 C C . VAL A 1 104 ? 15.441 23.952 -41.445 1.00 61.09 104 VAL A C 1
ATOM 722 O O . VAL A 1 104 ? 15.779 24.736 -42.324 1.00 61.09 104 VAL A O 1
ATOM 725 N N . GLU A 1 105 ? 15.151 24.357 -40.209 1.00 57.38 105 GLU A N 1
ATOM 726 C CA . GLU A 1 105 ? 15.185 25.766 -39.803 1.00 57.38 105 GLU A CA 1
ATOM 727 C C . GLU A 1 105 ? 16.601 26.363 -39.910 1.00 57.38 105 GLU A C 1
ATOM 729 O O . GLU A 1 105 ? 16.773 27.469 -40.416 1.00 57.38 105 GLU A O 1
ATOM 734 N N . GLN A 1 106 ? 17.632 25.583 -39.562 1.00 62.22 106 GLN A N 1
ATOM 735 C CA . GLN A 1 106 ? 19.039 25.986 -39.696 1.00 62.22 106 GLN A CA 1
ATOM 736 C C . GLN A 1 106 ? 19.581 25.934 -41.136 1.00 62.22 106 GLN A C 1
ATOM 738 O O . GLN A 1 106 ? 20.596 26.567 -41.414 1.00 62.22 106 GLN A O 1
ATOM 743 N N . MET A 1 107 ? 18.939 25.198 -42.051 1.00 60.56 107 MET A N 1
ATOM 744 C CA . MET A 1 107 ? 19.414 25.024 -43.434 1.00 60.56 107 MET A CA 1
ATOM 745 C C . MET A 1 107 ? 18.638 25.874 -44.456 1.00 60.56 107 MET A C 1
ATOM 747 O O . MET A 1 107 ? 19.183 26.166 -45.517 1.00 60.56 107 MET A O 1
ATOM 751 N N . PHE A 1 108 ? 17.405 26.308 -44.148 1.00 62.12 108 PHE A N 1
ATOM 752 C CA . PHE A 1 108 ? 16.537 27.035 -45.088 1.00 62.12 108 PHE A CA 1
ATOM 753 C C . PHE A 1 108 ? 16.231 28.500 -44.755 1.00 62.12 108 PHE A C 1
ATOM 755 O O . PHE A 1 108 ? 15.748 29.187 -45.654 1.00 62.12 108 PHE A O 1
ATOM 762 N N . MET A 1 109 ? 16.504 29.027 -43.553 1.00 48.53 109 MET A N 1
ATOM 763 C CA . MET A 1 109 ? 16.326 30.473 -43.303 1.00 48.53 109 MET A CA 1
ATOM 764 C C . MET A 1 109 ? 17.455 31.124 -42.487 1.00 48.53 109 MET A C 1
ATOM 766 O O . MET A 1 109 ? 17.258 31.539 -41.345 1.00 48.53 109 MET A O 1
ATOM 770 N N . PRO A 1 110 ? 18.631 31.297 -43.110 1.00 54.06 110 PRO A N 1
ATOM 771 C CA . PRO A 1 110 ? 19.530 32.403 -42.810 1.00 54.06 110 PRO A CA 1
ATOM 772 C C . PRO A 1 110 ? 18.909 33.723 -43.324 1.00 54.06 110 PRO A C 1
ATOM 774 O O . PRO A 1 110 ? 18.494 33.792 -44.476 1.00 54.06 110 PRO A O 1
ATOM 777 N N . ASP A 1 111 ? 18.820 34.737 -42.452 1.00 60.84 111 ASP A N 1
ATOM 778 C CA . ASP A 1 111 ? 18.507 36.158 -42.710 1.00 60.84 111 ASP A CA 1
ATOM 779 C C . ASP A 1 111 ? 17.331 36.492 -43.661 1.00 60.84 111 ASP A C 1
ATOM 781 O O . ASP A 1 111 ? 17.501 36.360 -44.860 1.00 60.84 111 ASP A O 1
ATOM 785 N N . LYS A 1 112 ? 16.191 37.045 -43.175 1.00 51.00 112 LYS A N 1
ATOM 786 C CA . LYS A 1 112 ? 15.481 38.274 -43.676 1.00 51.00 112 LYS A CA 1
ATOM 787 C C . LYS A 1 112 ? 14.127 38.532 -42.962 1.00 51.00 112 LYS A C 1
ATOM 789 O O . LYS A 1 112 ? 13.277 37.660 -42.862 1.00 51.00 112 LYS A O 1
ATOM 794 N N . LYS A 1 113 ? 13.944 39.799 -42.544 1.00 54.03 113 LYS A N 1
ATOM 795 C CA . LYS A 1 113 ? 12.714 40.623 -42.354 1.00 54.03 113 LYS A CA 1
ATOM 796 C C . LYS A 1 113 ? 11.347 39.937 -42.099 1.00 54.03 113 LYS A C 1
ATOM 798 O O . LYS A 1 113 ? 10.793 39.277 -42.968 1.00 54.03 113 LYS A O 1
ATOM 803 N N . LYS A 1 114 ? 10.714 40.324 -40.974 1.00 59.56 114 LYS A N 1
ATOM 804 C CA . LYS A 1 114 ? 9.262 40.219 -40.678 1.00 59.56 114 LYS A CA 1
ATOM 805 C C . LYS A 1 114 ? 8.386 40.485 -41.924 1.00 59.56 114 LYS A C 1
ATOM 807 O O . LYS A 1 114 ? 8.438 41.609 -42.432 1.00 59.56 114 LYS A O 1
ATOM 812 N N . PRO A 1 115 ? 7.525 39.547 -42.364 1.00 47.62 115 PRO A N 1
ATOM 813 C CA . PRO A 1 115 ? 6.542 39.825 -43.406 1.00 47.62 115 PRO A CA 1
ATOM 814 C C . PRO A 1 115 ? 5.268 40.458 -42.831 1.00 47.62 115 PRO A C 1
ATOM 816 O O . PRO A 1 115 ? 4.736 40.034 -41.805 1.00 47.62 115 PRO A O 1
ATOM 819 N N . ALA A 1 116 ? 4.798 41.497 -43.521 1.00 55.97 116 ALA A N 1
ATOM 820 C CA . ALA A 1 116 ? 3.564 42.225 -43.262 1.00 55.97 116 ALA A CA 1
ATOM 821 C C . ALA A 1 116 ? 2.314 41.384 -43.592 1.00 55.97 116 ALA A C 1
ATOM 823 O O . ALA A 1 116 ? 2.315 40.584 -44.526 1.00 55.97 116 ALA A O 1
ATOM 824 N N . ARG A 1 117 ? 1.230 41.605 -42.835 1.00 56.00 117 ARG A N 1
ATOM 825 C CA . ARG A 1 117 ? -0.106 41.031 -43.084 1.00 56.00 117 ARG A CA 1
ATOM 826 C C . ARG A 1 117 ? -0.632 41.461 -44.463 1.00 56.00 117 ARG A C 1
ATOM 828 O O . ARG A 1 117 ? -0.716 42.669 -44.691 1.00 56.00 117 ARG A O 1
ATOM 835 N N . PRO A 1 118 ? -1.080 40.544 -45.337 1.00 46.91 118 PRO A N 1
ATOM 836 C CA . PRO A 1 118 ? -1.804 40.937 -46.536 1.00 46.91 118 PRO A CA 1
ATOM 837 C C . PRO A 1 118 ? -3.247 41.300 -46.184 1.00 46.91 118 PRO A C 1
ATOM 839 O O . PRO A 1 118 ? -3.986 40.510 -45.591 1.00 46.91 118 PRO A O 1
ATOM 842 N N . ALA A 1 119 ? -3.618 42.526 -46.545 1.00 51.19 119 ALA A N 1
ATOM 843 C CA . ALA A 1 119 ? -4.972 43.037 -46.482 1.00 51.19 119 ALA A CA 1
ATOM 844 C C . ALA A 1 119 ? -5.896 42.276 -47.445 1.00 51.19 119 ALA A C 1
ATOM 846 O O . ALA A 1 119 ? -5.518 41.821 -48.521 1.00 51.19 119 ALA A O 1
ATOM 847 N N . GLN A 1 120 ? -7.128 42.143 -46.987 1.00 59.44 120 GLN A N 1
ATOM 848 C CA . GLN A 1 120 ? -8.233 41.407 -47.567 1.00 59.44 120 GLN A CA 1
ATOM 849 C C . GLN A 1 120 ? -8.945 42.216 -48.680 1.00 59.44 120 GLN A C 1
ATOM 851 O O . GLN A 1 120 ? -9.093 43.426 -48.533 1.00 59.44 120 GLN A O 1
ATOM 856 N N . ARG A 1 121 ? -9.514 41.486 -49.668 1.00 47.25 121 ARG A N 1
ATOM 857 C CA . ARG A 1 121 ? -10.513 41.866 -50.718 1.00 47.25 121 ARG A CA 1
ATOM 858 C C . ARG A 1 121 ? -9.936 42.427 -52.031 1.00 47.25 121 ARG A C 1
ATOM 860 O O . ARG A 1 121 ? -8.994 43.194 -51.999 1.00 47.25 121 ARG A O 1
ATOM 867 N N . ARG A 1 122 ? -10.500 42.145 -53.215 1.00 47.19 122 ARG A N 1
ATOM 868 C CA . ARG A 1 122 ? -11.706 41.395 -53.646 1.00 47.19 122 ARG A CA 1
ATOM 869 C C . ARG A 1 122 ? -11.542 41.062 -55.145 1.00 47.19 122 ARG A C 1
ATOM 871 O O . ARG A 1 122 ? -11.001 41.881 -55.876 1.00 47.19 122 ARG A O 1
ATOM 878 N N . ASN A 1 123 ? -12.062 39.910 -55.568 1.00 45.56 123 ASN A N 1
ATOM 879 C CA . ASN A 1 123 ? -12.306 39.508 -56.968 1.00 45.56 123 ASN A CA 1
ATOM 880 C C . ASN A 1 123 ? -13.359 40.425 -57.663 1.00 45.56 123 ASN A C 1
ATOM 882 O O . ASN A 1 123 ? -13.958 41.258 -56.979 1.00 45.56 123 ASN A O 1
ATOM 886 N N . PRO A 1 124 ? -13.835 40.101 -58.885 1.00 58.25 124 PRO A N 1
ATOM 887 C CA . PRO A 1 124 ? -13.147 40.115 -60.182 1.00 58.25 124 PRO A CA 1
ATOM 888 C C . PRO A 1 124 ? -13.961 40.912 -61.238 1.00 58.25 124 PRO A C 1
ATOM 890 O O . PRO A 1 124 ? -15.137 41.210 -61.021 1.00 58.25 124 PRO A O 1
ATOM 893 N N . GLN A 1 125 ? -13.367 41.186 -62.399 1.00 42.75 125 GLN A N 1
ATOM 894 C CA . GLN A 1 125 ? -13.972 40.980 -63.726 1.00 42.75 125 GLN A CA 1
ATOM 895 C C . GLN A 1 125 ? -12.875 41.030 -64.786 1.00 42.75 125 GLN A C 1
ATOM 897 O O . GLN A 1 125 ? -11.999 41.914 -64.663 1.00 42.75 125 GLN A O 1
#

Foldseek 3Di:
DPDWDFDWDWDQDPQGIKIKTAQIWDDDPQKIKGWIWIADPQWIWIKMWIAHHPRPDTQIWTWTDGPVDIDIDGDPCNVVVVVVVVVPPVPVHPVVVVVVVVVCCVPPDDDDDDDDDDDDDDDDD

Sequence (125 aa):
LDELSGTLDTQATDNGIVLRYTNLRARSGVLTATGSARVFNRKLDGEAAVDLVDGVVGVPLKLGGTLDAPELSLTGGALTGAAIGSAVLPGVGTAIGARIGQKVEQMFMPDKKKPARPAQRRNPQ